Protein AF-A0A9X8VKN3-F1 (afdb_monomer)

Structure (mmCIF, N/CA/C/O backbone):
data_AF-A0A9X8VKN3-F1
#
_entry.id   AF-A0A9X8VKN3-F1
#
loop_
_atom_site.group_PDB
_atom_site.id
_atom_site.type_symbol
_atom_site.label_atom_id
_atom_site.label_alt_id
_atom_site.label_comp_id
_atom_site.label_asym_id
_atom_site.label_entity_id
_atom_site.label_seq_id
_atom_site.pdbx_PDB_ins_code
_atom_site.Cartn_x
_atom_site.Cartn_y
_atom_site.Cartn_z
_atom_site.occupancy
_atom_site.B_iso_or_equiv
_atom_site.auth_seq_id
_atom_site.auth_comp_id
_atom_site.auth_asym_id
_atom_site.auth_atom_id
_atom_site.pdbx_PDB_model_num
ATOM 1 N N . GLY A 1 1 ? -2.520 5.435 15.383 1.00 85.62 1 GLY A N 1
ATOM 2 C CA . GLY A 1 1 ? -1.709 5.762 14.192 1.00 85.62 1 GLY A CA 1
ATOM 3 C C . GLY A 1 1 ? -1.867 4.648 13.179 1.00 85.62 1 GLY A C 1
ATOM 4 O O . GLY A 1 1 ? -2.361 3.599 13.567 1.00 85.62 1 GLY A O 1
ATOM 5 N N . VAL A 1 2 ? -1.492 4.872 11.921 1.00 94.69 2 VAL A N 1
ATOM 6 C CA . VAL A 1 2 ? -1.629 3.878 10.839 1.00 94.69 2 VAL A CA 1
ATOM 7 C C . VAL A 1 2 ? -0.367 3.014 10.766 1.00 94.69 2 VAL A C 1
ATOM 9 O O . VAL A 1 2 ? 0.747 3.531 10.881 1.00 94.69 2 VAL A O 1
ATOM 12 N N . SER A 1 3 ? -0.530 1.701 10.619 1.00 96.88 3 SER A N 1
ATOM 13 C CA . SER A 1 3 ? 0.575 0.753 10.503 1.00 96.88 3 SER A CA 1
ATOM 14 C C . SER A 1 3 ? 1.280 0.889 9.149 1.00 96.88 3 SER A C 1
ATOM 16 O O . SER A 1 3 ? 0.710 1.326 8.147 1.00 96.88 3 SER A O 1
ATOM 18 N N . ARG A 1 4 ? 2.549 0.475 9.083 1.00 96.44 4 ARG A N 1
ATOM 19 C CA . ARG A 1 4 ? 3.294 0.463 7.812 1.00 96.44 4 ARG A CA 1
ATOM 20 C C . ARG A 1 4 ? 2.662 -0.479 6.784 1.00 96.44 4 ARG A C 1
ATOM 22 O O . ARG A 1 4 ? 2.747 -0.201 5.592 1.00 96.44 4 ARG A O 1
ATOM 29 N N . ALA A 1 5 ? 2.040 -1.571 7.236 1.00 96.69 5 ALA A N 1
ATOM 30 C CA . ALA A 1 5 ? 1.344 -2.506 6.358 1.00 96.69 5 ALA A CA 1
ATOM 31 C C . ALA A 1 5 ? 0.094 -1.855 5.753 1.00 96.69 5 ALA A C 1
ATOM 33 O O . ALA A 1 5 ? -0.103 -1.942 4.543 1.00 96.69 5 ALA A O 1
ATOM 34 N N . GLN A 1 6 ? -0.676 -1.125 6.566 1.00 97.81 6 GLN A N 1
ATOM 35 C CA . GLN A 1 6 ? -1.834 -0.364 6.096 1.00 97.81 6 GLN A CA 1
ATOM 36 C C . GLN A 1 6 ? -1.443 0.664 5.024 1.00 97.81 6 GLN A C 1
ATOM 38 O O . GLN A 1 6 ? -2.053 0.692 3.960 1.00 97.81 6 GLN A O 1
ATOM 43 N N . ILE A 1 7 ? -0.385 1.453 5.256 1.00 97.69 7 ILE A N 1
ATOM 44 C CA . ILE A 1 7 ? 0.109 2.437 4.273 1.00 97.69 7 ILE A CA 1
ATOM 45 C C . ILE A 1 7 ? 0.531 1.759 2.964 1.00 97.69 7 ILE A C 1
ATOM 47 O O . ILE A 1 7 ? 0.153 2.210 1.884 1.00 97.69 7 ILE A O 1
ATOM 51 N N . ALA A 1 8 ? 1.291 0.664 3.044 1.00 96.31 8 ALA A N 1
ATOM 52 C CA . ALA A 1 8 ? 1.769 -0.046 1.860 1.00 96.31 8 ALA A CA 1
ATOM 53 C C . ALA A 1 8 ? 0.619 -0.637 1.027 1.00 96.31 8 ALA A C 1
ATOM 55 O O . ALA A 1 8 ? 0.630 -0.546 -0.201 1.00 96.31 8 ALA A O 1
ATOM 56 N N . LEU A 1 9 ? -0.386 -1.219 1.686 1.00 97.25 9 LEU A N 1
ATOM 57 C CA . LEU A 1 9 ? -1.546 -1.803 1.014 1.00 97.25 9 LEU A CA 1
ATOM 58 C C . LEU A 1 9 ? -2.461 -0.732 0.416 1.00 97.25 9 LEU A C 1
ATOM 60 O O . LEU A 1 9 ? -2.879 -0.878 -0.730 1.00 97.25 9 LEU A O 1
ATOM 64 N N . ALA A 1 10 ? -2.698 0.371 1.127 1.00 97.44 10 ALA A N 1
ATOM 65 C CA . ALA A 1 10 ? -3.457 1.509 0.612 1.00 97.44 10 ALA A CA 1
ATOM 66 C C . ALA A 1 10 ? -2.788 2.149 -0.616 1.00 97.44 10 ALA A C 1
ATOM 68 O O . ALA A 1 10 ? -3.458 2.489 -1.595 1.00 97.44 10 ALA A O 1
ATOM 69 N N . TRP A 1 11 ? -1.455 2.260 -0.604 1.00 96.81 11 TRP A N 1
ATOM 70 C CA . TRP A 1 11 ? -0.682 2.714 -1.762 1.00 96.81 11 TRP A CA 1
ATOM 71 C C . TRP A 1 11 ? -0.852 1.781 -2.964 1.00 96.81 11 TRP A C 1
ATOM 73 O O . TRP A 1 11 ? -1.036 2.256 -4.085 1.00 96.81 11 TRP A O 1
ATOM 83 N N . LEU A 1 12 ? -0.835 0.463 -2.736 1.00 96.25 12 LEU A N 1
ATOM 84 C CA . LEU A 1 12 ? -0.992 -0.531 -3.797 1.00 96.25 12 LEU A CA 1
ATOM 85 C C . LEU A 1 12 ? -2.416 -0.522 -4.376 1.00 96.25 12 LEU A C 1
ATOM 87 O O . LEU A 1 12 ? -2.579 -0.579 -5.592 1.00 96.25 12 LEU A O 1
ATOM 91 N N . LEU A 1 13 ? -3.432 -0.373 -3.520 1.00 95.75 13 LEU A N 1
ATOM 92 C CA . LEU A 1 13 ? -4.840 -0.219 -3.909 1.00 95.75 13 LEU A CA 1
ATOM 93 C C . LEU A 1 13 ? -5.105 1.067 -4.710 1.00 95.75 13 LEU A C 1
ATOM 95 O O . LEU A 1 13 ? -6.005 1.092 -5.542 1.00 95.75 13 LEU A O 1
ATOM 99 N N . ASN A 1 14 ? -4.306 2.119 -4.511 1.00 93.62 14 ASN A N 1
ATOM 100 C CA . ASN A 1 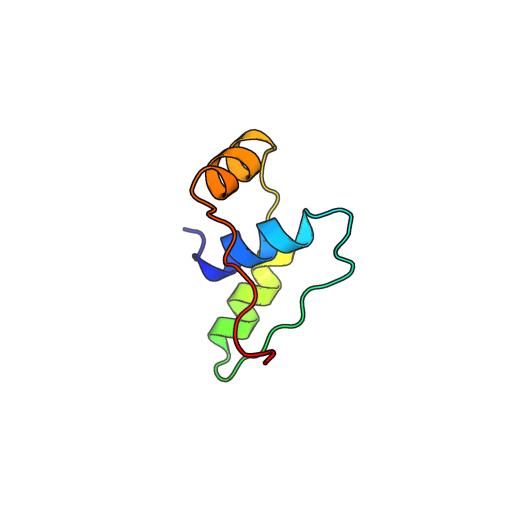14 ? -4.401 3.364 -5.281 1.00 93.62 14 ASN A CA 1
ATOM 101 C C . ASN A 1 14 ? -3.821 3.255 -6.706 1.00 93.62 14 ASN A C 1
ATOM 103 O O . ASN A 1 14 ? -3.901 4.215 -7.477 1.00 93.62 14 ASN A O 1
ATOM 107 N N . LYS A 1 15 ? -3.209 2.124 -7.087 1.00 93.06 15 LYS A N 1
ATOM 108 C CA . LYS A 1 15 ? -2.616 1.967 -8.421 1.00 93.06 15 LYS A CA 1
ATOM 109 C C . LYS A 1 15 ? -3.664 1.556 -9.453 1.00 93.06 15 LYS A C 1
ATOM 111 O O . LYS A 1 15 ? -4.296 0.518 -9.290 1.00 93.06 15 LYS A O 1
ATOM 116 N N . PRO A 1 16 ? -3.783 2.279 -10.582 1.00 92.50 16 PRO A N 1
ATOM 117 C CA . PRO A 1 16 ? -4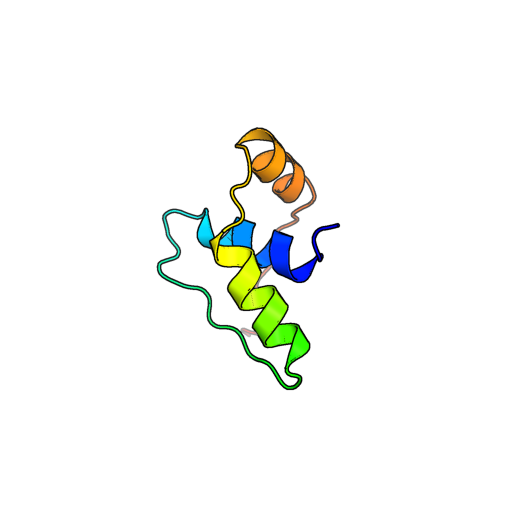.810 1.995 -11.588 1.00 92.50 16 PRO A CA 1
ATOM 118 C C . PRO A 1 16 ? -4.643 0.624 -12.260 1.00 92.50 16 PRO A C 1
ATOM 120 O O . PRO A 1 16 ? -5.595 0.083 -12.810 1.00 92.50 16 PRO A O 1
ATOM 123 N N . THR A 1 17 ? -3.435 0.058 -12.237 1.00 95.38 17 THR A N 1
ATOM 124 C CA . THR A 1 17 ? -3.126 -1.262 -12.802 1.00 95.38 17 THR A CA 1
ATOM 125 C C . THR A 1 17 ? -3.365 -2.415 -11.827 1.00 95.38 17 THR A C 1
ATOM 127 O O . THR A 1 17 ? -3.236 -3.574 -12.217 1.00 95.38 17 THR A O 1
ATOM 130 N N . VAL A 1 18 ? -3.697 -2.127 -10.567 1.00 94.94 18 VAL A N 1
ATOM 131 C CA . VAL A 1 18 ? -3.908 -3.132 -9.525 1.00 94.94 18 VAL A CA 1
ATOM 132 C C . VAL A 1 18 ? -5.403 -3.321 -9.316 1.00 94.94 18 VAL A C 1
ATOM 134 O O . VAL A 1 18 ? -6.094 -2.407 -8.887 1.00 94.94 18 VAL A O 1
ATOM 137 N N . SER A 1 19 ? -5.912 -4.524 -9.586 1.00 95.00 19 SER A N 1
ATOM 138 C CA . SER A 1 19 ? -7.310 -4.860 -9.278 1.00 95.00 19 SER A CA 1
ATOM 139 C C . SER A 1 19 ? -7.511 -5.180 -7.796 1.00 95.00 19 SER A C 1
ATOM 141 O O . SER A 1 19 ? -8.456 -4.695 -7.185 1.00 95.00 19 SER A O 1
ATOM 143 N N . ALA A 1 20 ? -6.632 -6.006 -7.222 1.00 93.44 20 ALA A N 1
ATOM 144 C CA . ALA A 1 20 ? -6.600 -6.310 -5.795 1.00 93.44 20 ALA A CA 1
ATOM 145 C C . ALA A 1 20 ? -5.227 -6.894 -5.405 1.00 93.44 20 ALA A C 1
ATOM 147 O O . ALA A 1 20 ? -4.687 -7.716 -6.152 1.00 93.44 20 ALA A O 1
ATOM 148 N N . PRO A 1 21 ? -4.654 -6.511 -4.252 1.00 93.38 21 PRO A N 1
ATOM 149 C CA . PRO A 1 21 ? -3.434 -7.117 -3.738 1.00 93.38 21 PRO A CA 1
ATOM 150 C C . PRO A 1 21 ? -3.703 -8.499 -3.125 1.00 93.38 21 PRO A C 1
ATOM 152 O O . PRO A 1 21 ? -4.707 -8.709 -2.448 1.00 93.38 21 PRO A O 1
ATOM 155 N N . ILE A 1 22 ? -2.775 -9.439 -3.317 1.00 94.88 22 ILE A N 1
ATOM 156 C CA . ILE A 1 22 ? -2.800 -10.745 -2.644 1.00 94.88 22 ILE A CA 1
ATOM 157 C C . ILE A 1 22 ? -1.999 -10.624 -1.347 1.00 94.88 22 ILE A C 1
ATOM 159 O O . ILE A 1 22 ? -0.803 -10.337 -1.380 1.00 94.88 22 ILE A O 1
ATOM 163 N N . VAL A 1 23 ? -2.651 -10.861 -0.209 1.00 93.38 23 VAL A N 1
ATOM 164 C CA . VAL A 1 23 ? -2.044 -10.767 1.125 1.00 93.38 23 VAL A CA 1
ATOM 165 C C . VAL A 1 23 ? -2.009 -12.129 1.811 1.00 93.38 23 VAL A C 1
ATOM 167 O O . VAL A 1 23 ? -3.020 -12.817 1.911 1.00 93.38 23 VAL A O 1
ATOM 170 N N . GLY A 1 24 ? -0.828 -12.520 2.291 1.00 95.44 24 GLY A N 1
ATOM 171 C CA . GLY A 1 24 ? -0.658 -13.676 3.168 1.00 95.44 24 GLY A CA 1
ATOM 172 C C . GLY A 1 24 ? -0.616 -13.236 4.629 1.00 95.44 24 GLY A C 1
ATOM 173 O O . GLY A 1 24 ? 0.143 -12.331 4.971 1.00 95.44 24 GLY A O 1
ATOM 174 N N . ALA A 1 25 ? -1.393 -13.892 5.490 1.00 95.94 25 ALA A N 1
ATOM 175 C CA . ALA A 1 25 ? -1.431 -13.625 6.925 1.00 95.94 25 ALA A CA 1
ATOM 176 C C . ALA A 1 25 ? -1.264 -14.933 7.712 1.00 95.94 25 ALA A C 1
ATOM 178 O O . ALA A 1 25 ? -1.976 -15.904 7.468 1.00 95.94 25 ALA A O 1
ATOM 179 N N . SER A 1 26 ? -0.319 -14.960 8.653 1.00 96.75 26 SER A N 1
ATOM 180 C CA . SER A 1 26 ? -0.118 -16.063 9.607 1.00 96.75 26 SER A CA 1
ATOM 181 C C . SER A 1 26 ? -0.561 -15.709 11.027 1.00 96.75 26 SER A C 1
ATOM 183 O O . SER A 1 26 ? -0.553 -16.569 11.907 1.00 96.75 26 SER A O 1
ATOM 185 N N . ARG A 1 27 ? -0.957 -14.451 11.253 1.00 97.44 27 ARG A N 1
ATOM 186 C CA . ARG A 1 27 ? -1.564 -13.964 12.493 1.00 97.44 27 ARG A CA 1
ATOM 187 C C . ARG A 1 27 ? -2.770 -13.084 12.183 1.00 97.44 27 ARG A C 1
ATOM 189 O O . ARG A 1 27 ? -2.790 -12.424 11.144 1.00 97.44 27 ARG A O 1
ATOM 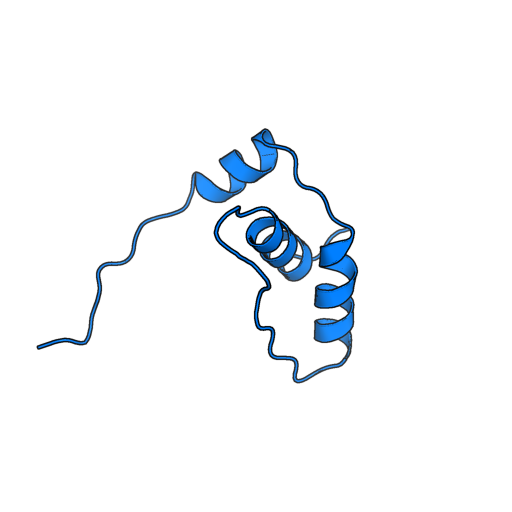196 N N . SER A 1 28 ? -3.746 -13.056 13.086 1.00 97.19 28 SER A N 1
ATOM 197 C CA . SER A 1 28 ? -4.989 -12.296 12.910 1.00 97.19 28 SER A CA 1
ATOM 198 C C . SER A 1 28 ? -4.746 -10.799 12.745 1.00 97.19 28 SER A C 1
ATOM 200 O O . SER A 1 28 ? -5.372 -10.187 11.890 1.00 97.19 28 SER A O 1
ATOM 202 N N . GLU A 1 29 ? -3.770 -10.224 13.451 1.00 96.06 29 GLU A N 1
ATOM 203 C CA . GLU A 1 29 ? -3.525 -8.777 13.388 1.00 96.06 29 GLU A CA 1
ATOM 204 C C . GLU A 1 29 ? -3.071 -8.326 11.988 1.00 96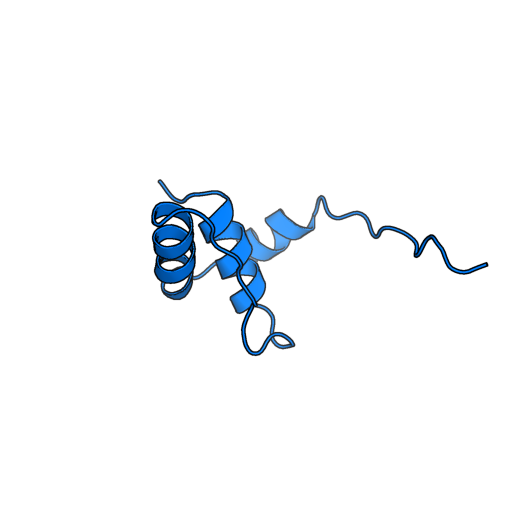.06 29 GLU A C 1
ATOM 206 O O . GLU A 1 29 ? -3.284 -7.187 11.589 1.00 96.06 29 GLU A O 1
ATOM 211 N N . GLN A 1 30 ? -2.460 -9.226 11.207 1.00 96.69 30 GLN A N 1
ATOM 212 C CA . GLN A 1 30 ? -2.081 -8.934 9.821 1.00 96.69 30 GLN A CA 1
ATOM 213 C C . GLN A 1 30 ? -3.305 -8.839 8.905 1.00 96.69 30 GLN A C 1
ATOM 215 O O . GLN A 1 30 ? -3.285 -8.080 7.938 1.00 96.69 30 GLN A O 1
ATOM 220 N N . LEU A 1 31 ? -4.352 -9.615 9.200 1.00 96.38 31 LEU A N 1
ATOM 221 C CA . LEU A 1 31 ? -5.621 -9.531 8.487 1.00 96.38 31 LEU A CA 1
ATOM 222 C C . LEU A 1 31 ? -6.345 -8.231 8.846 1.00 96.38 31 LEU A C 1
ATOM 224 O O . LEU A 1 31 ? -6.840 -7.560 7.945 1.00 96.38 31 LEU A O 1
ATOM 228 N N . ASP A 1 32 ? -6.340 -7.848 10.124 1.00 96.75 32 ASP A N 1
ATOM 229 C CA . ASP A 1 32 ? -6.939 -6.592 10.588 1.00 96.75 32 ASP A CA 1
ATOM 230 C C . ASP A 1 32 ? -6.294 -5.377 9.902 1.00 96.75 32 ASP A C 1
ATOM 232 O O . ASP A 1 32 ? -6.996 -4.516 9.369 1.00 96.75 32 ASP A O 1
ATOM 236 N N . ASP A 1 33 ? -4.959 -5.349 9.819 1.00 96.81 33 ASP A N 1
ATOM 237 C CA . ASP A 1 33 ? -4.220 -4.321 9.079 1.00 96.81 33 ASP A CA 1
ATOM 238 C C . ASP A 1 33 ? -4.581 -4.312 7.584 1.00 96.81 33 ASP A C 1
ATOM 240 O O . ASP A 1 33 ? -4.747 -3.247 6.988 1.00 96.81 33 ASP A O 1
ATOM 244 N N . ALA A 1 34 ? -4.716 -5.484 6.957 1.00 96.31 34 ALA A N 1
ATOM 245 C CA . ALA A 1 34 ? -5.061 -5.569 5.541 1.00 96.31 34 ALA A CA 1
ATOM 246 C C . ALA A 1 34 ? -6.482 -5.067 5.250 1.00 96.31 34 ALA A C 1
ATOM 248 O O . ALA A 1 34 ? -6.689 -4.374 4.256 1.00 96.31 34 ALA A O 1
ATOM 249 N N . ILE A 1 35 ? -7.441 -5.377 6.126 1.00 96.06 35 ILE A N 1
ATOM 250 C CA . ILE A 1 35 ? -8.824 -4.899 6.018 1.0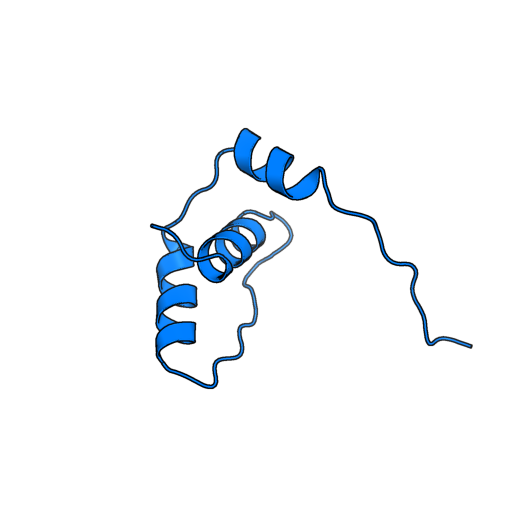0 96.06 35 ILE A CA 1
ATOM 251 C C . ILE A 1 35 ? -8.866 -3.384 6.212 1.00 96.06 35 ILE A C 1
ATOM 253 O O . ILE A 1 35 ? -9.419 -2.671 5.380 1.00 96.06 35 ILE A O 1
ATOM 257 N N . ALA A 1 36 ? -8.224 -2.874 7.264 1.00 97.00 36 ALA A N 1
ATOM 258 C CA . ALA A 1 36 ? -8.239 -1.450 7.575 1.00 97.00 36 ALA A CA 1
ATOM 259 C C . ALA A 1 36 ? -7.524 -0.581 6.519 1.00 97.00 36 ALA A C 1
ATOM 261 O O . ALA A 1 36 ? -7.731 0.629 6.479 1.00 97.00 36 ALA A O 1
ATOM 262 N N . ALA A 1 37 ? -6.684 -1.169 5.658 1.00 97.38 37 ALA A N 1
ATOM 263 C CA . ALA A 1 37 ? -6.064 -0.469 4.534 1.00 97.38 37 ALA A CA 1
ATOM 264 C C . ALA A 1 37 ? -7.062 -0.079 3.429 1.00 97.38 37 ALA A C 1
ATOM 266 O O . ALA A 1 37 ? -6.795 0.862 2.685 1.00 97.38 37 ALA A O 1
ATOM 267 N N . VAL A 1 38 ? -8.192 -0.786 3.311 1.00 96.06 38 VAL A N 1
ATOM 268 C CA . VAL A 1 38 ? -9.199 -0.551 2.259 1.00 96.06 38 VAL A CA 1
ATOM 269 C C . VAL A 1 38 ? -9.880 0.808 2.422 1.00 96.06 38 VAL A C 1
ATOM 271 O O . VAL A 1 38 ? -10.186 1.466 1.431 1.00 96.06 38 VAL A O 1
ATOM 274 N N . ASP A 1 39 ? -10.061 1.254 3.664 1.00 95.94 39 ASP A N 1
ATOM 275 C CA . ASP A 1 39 ? -10.686 2.540 3.986 1.00 95.94 39 ASP A CA 1
ATOM 276 C C . ASP A 1 39 ? -9.691 3.716 3.955 1.00 95.94 39 ASP A C 1
ATOM 278 O O . ASP A 1 39 ? -10.071 4.875 4.144 1.00 95.94 39 ASP A O 1
ATOM 282 N N . LEU A 1 40 ? -8.401 3.445 3.726 1.00 96.81 40 LEU A N 1
ATOM 283 C CA . LEU A 1 40 ? -7.352 4.455 3.746 1.00 96.81 40 LEU A CA 1
ATOM 284 C C . LEU A 1 40 ? -7.115 5.026 2.341 1.00 96.81 40 LEU A C 1
ATOM 286 O O . LEU A 1 40 ? -6.612 4.352 1.444 1.00 96.81 40 LEU A O 1
ATOM 290 N N . SER A 1 41 ? -7.415 6.311 2.167 1.00 95.56 41 SER A N 1
ATOM 291 C CA . SER A 1 41 ? -7.054 7.065 0.962 1.00 95.56 41 SER A CA 1
ATOM 292 C C . SER A 1 41 ? -5.767 7.850 1.187 1.00 95.56 41 SER A C 1
ATOM 294 O O . SER A 1 41 ? -5.641 8.543 2.194 1.00 95.56 41 SER A O 1
ATOM 296 N N . LEU A 1 42 ? -4.835 7.769 0.237 1.00 96.25 42 LEU A N 1
ATOM 297 C CA . LEU A 1 42 ? -3.624 8.587 0.228 1.00 96.25 42 LEU A CA 1
ATOM 298 C C . LEU A 1 42 ? -3.804 9.747 -0.749 1.00 96.25 42 LEU A C 1
ATOM 300 O O . LEU A 1 42 ? -4.318 9.572 -1.855 1.00 96.25 42 LEU A O 1
ATOM 304 N N . SER A 1 43 ? -3.366 10.936 -0.353 1.00 96.75 43 SER A N 1
ATOM 305 C CA . SER A 1 43 ? -3.305 12.081 -1.255 1.00 96.75 43 SER A CA 1
ATOM 306 C C . SER A 1 43 ? -2.261 11.859 -2.360 1.00 96.75 43 SER A C 1
ATOM 308 O O . SER A 1 43 ? -1.292 11.115 -2.171 1.00 96.75 43 SER A O 1
ATOM 310 N N . PRO A 1 44 ? -2.389 12.542 -3.512 1.00 95.94 44 PRO A N 1
ATOM 311 C CA . PRO A 1 44 ? -1.381 12.472 -4.569 1.00 95.94 44 PRO A CA 1
ATOM 312 C C . PRO A 1 44 ? 0.033 12.830 -4.088 1.00 95.94 44 PRO A C 1
ATOM 314 O O . PRO A 1 44 ? 1.011 12.260 -4.565 1.00 95.94 44 PRO A O 1
ATOM 317 N N . GLN A 1 45 ? 0.144 13.757 -3.133 1.00 97.56 45 GLN A N 1
ATOM 318 C CA . GLN A 1 45 ? 1.411 14.188 -2.547 1.00 97.56 45 GLN A CA 1
ATOM 319 C C . GLN A 1 45 ? 2.049 13.081 -1.703 1.00 97.56 45 GLN A C 1
ATOM 321 O O . GLN A 1 45 ? 3.230 12.801 -1.880 1.00 97.56 45 GLN A O 1
ATOM 326 N N . GLU A 1 46 ? 1.272 12.413 -0.848 1.00 96.44 46 GLU A N 1
ATOM 327 C CA . GLU A 1 46 ? 1.757 11.284 -0.040 1.00 96.44 46 GLU A CA 1
ATOM 328 C C . GLU A 1 46 ? 2.179 10.105 -0.923 1.00 96.44 46 GLU A C 1
ATOM 330 O O . GLU A 1 46 ? 3.212 9.483 -0.681 1.00 96.44 46 GLU A O 1
ATOM 335 N N . VAL A 1 47 ? 1.423 9.815 -1.990 1.00 96.12 47 VAL A N 1
ATOM 336 C CA . VAL A 1 47 ? 1.802 8.779 -2.964 1.00 96.12 47 VAL A CA 1
ATOM 337 C C . VAL A 1 47 ? 3.143 9.114 -3.622 1.00 96.12 47 VAL A C 1
ATOM 339 O O . VAL A 1 47 ? 4.001 8.237 -3.709 1.00 96.12 47 VAL A O 1
ATOM 342 N N . ALA A 1 48 ? 3.344 10.363 -4.050 1.00 95.19 48 ALA A N 1
ATOM 343 C CA . ALA A 1 48 ? 4.598 10.800 -4.661 1.00 95.19 48 ALA A CA 1
ATOM 344 C C . ALA A 1 48 ? 5.779 10.758 -3.671 1.00 95.19 48 ALA A C 1
ATOM 346 O O . ALA A 1 48 ? 6.890 10.361 -4.033 1.00 95.19 48 ALA A O 1
ATOM 347 N N . GLU A 1 49 ? 5.546 11.122 -2.409 1.00 96.00 49 GLU A N 1
ATOM 348 C CA . GLU A 1 49 ? 6.559 11.053 -1.355 1.00 96.00 49 GLU A CA 1
ATOM 349 C C . GLU A 1 49 ? 7.016 9.607 -1.112 1.00 96.00 49 GLU A C 1
ATOM 351 O O . GLU A 1 49 ? 8.219 9.335 -1.109 1.00 96.00 49 GLU A O 1
ATOM 356 N N . LEU A 1 50 ? 6.073 8.662 -1.009 1.00 94.75 50 LEU A N 1
ATOM 357 C CA . LEU A 1 50 ? 6.368 7.234 -0.833 1.00 94.75 50 LEU A CA 1
ATOM 358 C C . LEU A 1 50 ? 7.228 6.659 -1.970 1.00 94.75 50 LEU A C 1
ATOM 360 O O . LEU A 1 50 ? 8.038 5.760 -1.743 1.00 94.75 50 LEU A O 1
ATOM 364 N N . GLU A 1 51 ? 7.071 7.174 -3.188 1.00 94.31 51 GLU A N 1
ATOM 365 C CA . GLU A 1 51 ? 7.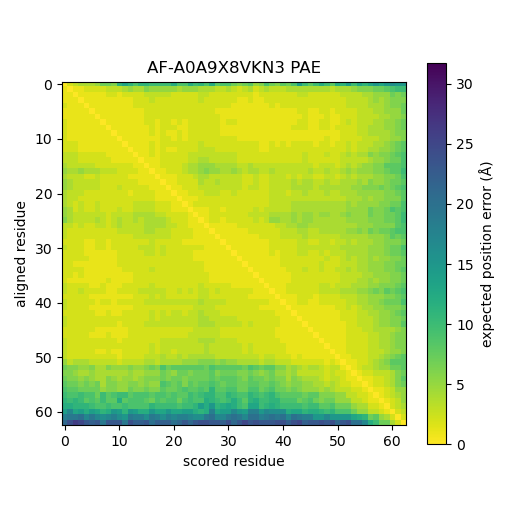785 6.696 -4.376 1.00 94.31 51 GLU A CA 1
ATOM 366 C C . GLU A 1 51 ? 9.161 7.330 -4.571 1.00 94.31 51 GLU A C 1
ATOM 368 O O . GLU A 1 51 ? 10.000 6.762 -5.269 1.00 94.31 51 GLU A O 1
ATOM 373 N N . THR A 1 52 ? 9.430 8.471 -3.934 1.00 95.56 52 THR A N 1
ATOM 374 C CA . THR A 1 52 ? 10.671 9.237 -4.140 1.00 95.56 52 THR A CA 1
ATOM 375 C C . THR A 1 52 ? 11.924 8.426 -3.788 1.00 95.56 52 THR A C 1
ATOM 377 O O . THR A 1 52 ? 12.970 8.586 -4.416 1.00 95.56 52 THR A O 1
ATOM 380 N N . ALA A 1 53 ? 11.825 7.523 -2.810 1.00 90.50 53 ALA A N 1
ATOM 381 C CA . ALA A 1 53 ? 12.934 6.672 -2.375 1.00 90.50 53 ALA A CA 1
ATOM 382 C C . ALA A 1 53 ? 13.086 5.366 -3.185 1.00 90.50 53 ALA A C 1
ATOM 384 O O . ALA A 1 53 ? 14.002 4.586 -2.911 1.00 90.50 53 ALA A O 1
ATOM 385 N N . TYR A 1 54 ? 12.197 5.080 -4.142 1.00 89.75 54 TYR A N 1
ATOM 386 C CA . TYR A 1 54 ? 12.214 3.815 -4.873 1.00 89.75 54 TYR A CA 1
ATOM 387 C C . TYR A 1 54 ? 13.371 3.745 -5.881 1.00 89.75 54 TYR A C 1
ATOM 389 O O . TYR A 1 54 ? 13.532 4.614 -6.736 1.00 89.75 54 TYR A O 1
ATOM 397 N N . VAL A 1 55 ? 14.144 2.656 -5.826 1.00 93.75 55 VAL A N 1
ATOM 398 C CA . VAL A 1 55 ? 15.216 2.352 -6.783 1.00 93.75 55 VAL A CA 1
ATOM 399 C C . VAL A 1 55 ? 14.889 1.029 -7.482 1.00 93.75 55 VAL A C 1
ATOM 401 O O . VAL A 1 55 ? 14.829 -0.002 -6.808 1.00 93.75 55 VAL A O 1
ATOM 404 N N . PRO A 1 56 ? 14.691 1.015 -8.815 1.00 90.25 56 PRO A N 1
ATOM 405 C CA . PRO A 1 56 ? 14.414 -0.215 -9.548 1.00 90.25 56 PRO A CA 1
ATOM 406 C C . PRO A 1 56 ? 15.534 -1.246 -9.379 1.00 90.25 56 PRO A C 1
ATOM 408 O O . PRO A 1 56 ? 16.700 -0.975 -9.675 1.00 90.25 56 PRO A O 1
ATOM 411 N N . HIS A 1 57 ? 15.171 -2.452 -8.949 1.00 90.25 57 HIS A N 1
ATOM 412 C CA . HIS A 1 57 ? 16.101 -3.571 -8.884 1.00 90.25 57 HIS A CA 1
ATOM 413 C C . HIS A 1 57 ? 16.171 -4.265 -10.250 1.00 90.25 57 HIS A C 1
ATOM 415 O O . HIS A 1 57 ? 15.141 -4.589 -10.844 1.00 90.25 57 HIS A O 1
ATOM 421 N N . ARG A 1 58 ? 17.383 -4.512 -10.764 1.00 90.94 58 ARG A N 1
ATOM 422 C CA . ARG A 1 58 ? 17.553 -5.283 -12.007 1.00 90.94 58 ARG A CA 1
ATOM 423 C C . ARG A 1 58 ? 17.121 -6.730 -11.787 1.00 90.94 58 ARG A C 1
ATOM 425 O O . ARG A 1 58 ? 17.302 -7.274 -10.700 1.00 90.94 58 ARG A O 1
ATOM 432 N N . VAL A 1 59 ? 16.572 -7.357 -12.822 1.00 89.94 59 VAL A N 1
ATOM 433 C CA . VAL A 1 59 ? 16.249 -8.786 -12.782 1.00 89.94 59 VAL A CA 1
ATOM 434 C C . VAL A 1 59 ? 17.539 -9.586 -12.568 1.00 89.94 59 VAL A C 1
ATOM 436 O O . VAL A 1 59 ? 18.534 -9.353 -13.252 1.00 89.94 59 VAL A O 1
ATOM 439 N N . THR A 1 60 ? 17.518 -10.513 -11.614 1.00 90.56 60 THR A N 1
ATOM 440 C CA . THR A 1 60 ? 18.607 -11.453 -11.312 1.00 90.56 60 THR A CA 1
ATOM 441 C C . THR A 1 60 ? 18.094 -12.890 -11.456 1.00 90.56 60 THR A C 1
ATOM 443 O O . THR A 1 60 ? 16.895 -13.129 -11.325 1.00 90.56 60 THR A O 1
ATOM 446 N N . GLY A 1 61 ? 18.980 -13.853 -11.736 1.00 85.62 61 GLY A N 1
ATOM 447 C CA . GLY A 1 61 ? 18.624 -15.283 -11.760 1.00 85.62 61 GLY A CA 1
ATOM 448 C C . GLY A 1 61 ? 18.145 -15.848 -13.104 1.00 85.62 61 GLY A C 1
ATOM 449 O O . GLY A 1 61 ? 17.690 -16.986 -13.134 1.00 85.62 61 GLY A O 1
ATOM 450 N N . PHE A 1 62 ? 18.272 -15.089 -14.195 1.00 74.25 62 PHE A N 1
ATOM 451 C CA . PHE A 1 62 ? 18.191 -15.614 -15.561 1.00 74.25 62 PHE A CA 1
ATOM 452 C C . PHE A 1 62 ? 19.584 -15.512 -16.199 1.00 74.25 62 PHE A C 1
ATOM 454 O O . PHE A 1 62 ? 19.956 -14.451 -16.702 1.00 74.25 62 PHE A O 1
ATOM 461 N N . GLU A 1 63 ? 20.350 -16.599 -16.109 1.00 60.84 63 GLU A N 1
ATOM 462 C CA . GLU A 1 63 ? 21.386 -16.985 -17.082 1.00 60.84 63 GLU A CA 1
ATOM 463 C C . GLU A 1 63 ? 20.860 -18.177 -17.886 1.00 60.84 63 GLU A C 1
ATOM 465 O O . GLU A 1 63 ? 20.185 -19.038 -17.271 1.00 60.84 63 GLU A O 1
#

Nearest PDB structures (foldseek):
  7utf-assembly2_D  TM=8.669E-01  e=5.130E-03  Rhizobium leguminosarum
  8hwn-assembly1_B  TM=8.503E-01  e=4.494E-03  Devosia
  8hwn-assembly2_A  TM=8.269E-01  e=6.258E-03  Devosia
  7utf-assembly2_B  TM=8.666E-01  e=9.947E-03  Rhizobium leguminosarum
  8hwn-assembly3_C  TM=8.465E-01  e=1.063E-0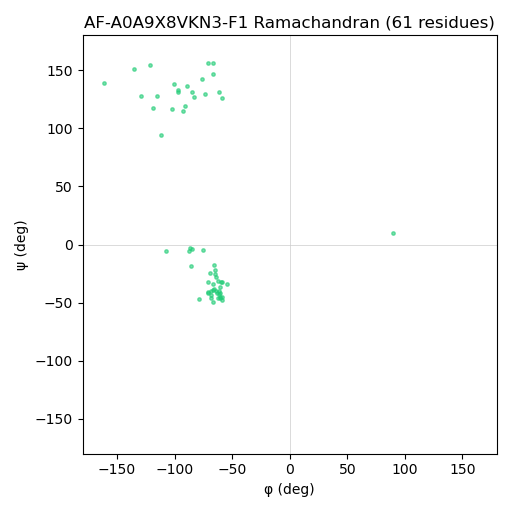2  Devosia

InterPro domains:
  IPR023210 NADP-dependent oxidoreductase domain [PF00248] (1-53)
  IPR036812 NAD(P)-dependent oxidoreductase domain superfamily [G3DSA:3.20.20.100] (1-62)
  IPR036812 NAD(P)-dependent oxidoreductase domain superfamily [SSF51430] (1-59)
  IPR050523 Aldo/Keto Reductase Detoxification and Biosynthesis [PTHR43364] (1-58)

Sequence (63 aa):
GVSRAQIALAWLLNKPTVSAPIVGASRSEQLDDAIAAVDLSLSPQEVAELETAYVPHRVTGFE

pLDDT: mean 94.02, std 5.63, range [60.84, 97.81]

Radius of gyration: 13.89 Å; Cα contacts (8 Å, |Δi|>4): 36; chains: 1; bounding box: 32×31×31 Å

Foldseek 3Di:
DQDPLLVVLLLQVPDPPDPHDDDDDPDPVSVVNNVNSVPDHDDPVRSVVVCPPDDDDDDDDDD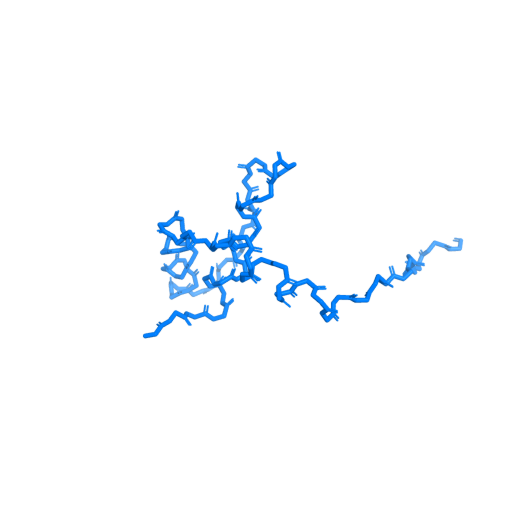

Solvent-accessible surface area (backbone atoms only — not comparable to full-atom values): 4244 Å² total; per-residue (Å²): 136,86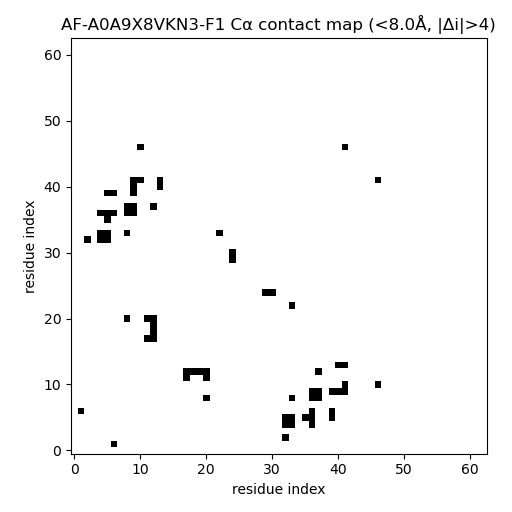,51,74,65,21,54,54,49,21,57,50,64,70,34,94,89,46,91,75,86,89,81,90,66,95,50,70,67,53,47,53,37,58,57,60,11,74,80,44,81,74,53,75,65,57,55,51,57,70,51,70,80,67,74,90,77,79,91,76,93,83,131

Organism: Serratia marcescens (NCBI:txid615)

Mean predicted aligned error: 3.82 Å

Secondary structure (DSSP, 8-state):
---HHHHHHHHHHT-TT-S------SSHHHHHHHHHTTT-PPPHHHHHHHHHT--PPPP-S--